Protein AF-A0A2X3HJF3-F1 (afdb_monomer_lite)

pLDDT: mean 73.62, std 18.3, range [35.75, 94.12]

Secondary structure (DSSP, 8-state):
-TTTGGGT--EEEEEEEPP-TTS-GGGHHHHHHHHHHHHHHHHHHHHHHHHHTSS-EEEEEEEES-HHHHHHHHHHHHT-S-----TT-HHHHHHHHHHHTTSTTSS--

Sequence (109 aa):
MSIARPVNAKVSLITLATDPELYNQFAAPMMENLREVMQEETREFLNELARHADYPIERMSIACGELGHHIKDFCRSHRVDLVICGNHNHSLFSRATCSAEKYRRQLRR

Organism: Klebsiella pneumoniae (NCBI:txid573)

Structure (mmCIF, N/CA/C/O backbone):
data_AF-A0A2X3HJF3-F1
#
_entry.id   AF-A0A2X3HJF3-F1
#
loop_
_atom_site.group_PDB
_atom_site.id
_atom_site.type_symbol
_atom_site.label_atom_id
_atom_site.label_alt_id
_atom_site.label_comp_id
_atom_site.label_asym_id
_atom_site.label_entity_id
_atom_site.label_seq_id
_atom_site.pdbx_PDB_ins_code
_atom_site.Cartn_x
_atom_site.Cartn_y
_atom_site.Cartn_z
_atom_site.occupancy
_atom_site.B_iso_or_equiv
_atom_site.auth_seq_id
_atom_site.auth_comp_id
_atom_site.auth_asym_id
_atom_site.auth_atom_id
_atom_site.pdbx_PDB_model_num
ATOM 1 N N . MET A 1 1 ? -5.894 11.289 8.445 1.00 62.00 1 MET A N 1
ATOM 2 C CA . MET A 1 1 ? -6.353 9.878 8.542 1.00 62.00 1 MET A CA 1
ATOM 3 C C . MET A 1 1 ? -7.647 9.731 9.357 1.00 62.00 1 MET A C 1
ATOM 5 O O . MET A 1 1 ? -7.658 9.115 10.415 1.00 62.00 1 MET A O 1
ATOM 9 N N . SER A 1 2 ? -8.760 10.298 8.880 1.00 76.50 2 SER A N 1
ATOM 10 C CA . SER A 1 2 ? -10.023 10.350 9.646 1.00 76.50 2 SER A CA 1
ATOM 11 C C . SER A 1 2 ? -10.821 9.036 9.628 1.00 76.50 2 SER A C 1
ATOM 13 O O . SER A 1 2 ? -11.535 8.761 10.582 1.00 76.50 2 SER A O 1
ATOM 15 N N . ILE A 1 3 ? -10.656 8.199 8.595 1.00 81.88 3 ILE A N 1
ATOM 16 C CA . ILE A 1 3 ? -11.418 6.945 8.433 1.00 81.88 3 ILE A CA 1
ATOM 17 C C . ILE A 1 3 ? -10.767 5.772 9.185 1.00 81.88 3 ILE A C 1
ATOM 19 O O . ILE A 1 3 ? -11.471 4.959 9.769 1.00 81.88 3 ILE A O 1
ATOM 23 N N . ALA A 1 4 ? -9.432 5.689 9.206 1.00 85.44 4 ALA A N 1
ATOM 24 C CA . ALA A 1 4 ? -8.715 4.571 9.829 1.00 85.44 4 ALA A CA 1
ATOM 25 C C . ALA A 1 4 ? -8.618 4.688 11.361 1.00 85.44 4 ALA A C 1
ATOM 27 O O . ALA A 1 4 ? -8.737 3.686 12.063 1.00 85.44 4 ALA A O 1
ATOM 28 N N . ARG A 1 5 ? -8.441 5.911 11.888 1.00 88.50 5 ARG A N 1
ATOM 29 C CA . ARG A 1 5 ? -8.257 6.169 13.330 1.00 88.50 5 ARG A CA 1
ATOM 30 C C . ARG A 1 5 ? -9.406 5.647 14.212 1.00 88.50 5 ARG A C 1
ATOM 32 O O . ARG A 1 5 ? -9.096 4.960 15.180 1.00 88.50 5 ARG A O 1
ATOM 39 N N . PRO A 1 6 ? -10.697 5.898 13.909 1.00 91.62 6 PRO A N 1
ATOM 40 C CA . PRO A 1 6 ? -11.805 5.469 14.770 1.00 91.62 6 PRO A CA 1
ATOM 41 C C . PRO A 1 6 ? -11.934 3.951 14.922 1.00 91.62 6 PRO A C 1
ATOM 43 O O . PRO A 1 6 ? -12.464 3.477 15.920 1.00 91.62 6 PRO A O 1
ATOM 46 N N . VAL A 1 7 ? -11.458 3.193 13.933 1.00 90.50 7 VAL A N 1
ATOM 47 C CA . VAL A 1 7 ? -11.541 1.724 13.897 1.00 90.50 7 VAL A CA 1
ATOM 48 C C . VAL A 1 7 ? -10.188 1.048 14.128 1.00 90.50 7 VAL A C 1
ATOM 50 O O . VAL A 1 7 ? -10.092 -0.170 14.018 1.00 90.50 7 VAL A O 1
ATOM 53 N N . ASN A 1 8 ? -9.143 1.828 14.429 1.00 88.31 8 ASN A N 1
ATOM 54 C CA . ASN A 1 8 ? -7.759 1.369 14.546 1.00 88.31 8 ASN A CA 1
ATOM 55 C C . ASN A 1 8 ? -7.313 0.474 13.368 1.00 88.31 8 ASN A C 1
ATOM 57 O O . ASN A 1 8 ? -6.698 -0.578 13.557 1.00 88.31 8 ASN A O 1
ATOM 61 N N . ALA A 1 9 ? -7.691 0.860 12.147 1.00 89.88 9 ALA A N 1
ATOM 62 C CA . ALA A 1 9 ? -7.412 0.067 10.957 1.00 89.88 9 ALA A CA 1
ATOM 63 C C . ALA A 1 9 ? -5.937 0.152 10.555 1.00 89.88 9 ALA A C 1
ATOM 65 O O . ALA A 1 9 ? -5.339 1.223 10.552 1.00 89.88 9 ALA A O 1
ATOM 66 N N . LYS A 1 10 ? -5.373 -0.970 10.106 1.00 93.25 10 LYS A N 1
ATOM 67 C CA . LYS A 1 10 ? -4.038 -0.995 9.502 1.00 93.25 10 LYS A CA 1
ATOM 68 C C . LYS A 1 10 ? -4.060 -0.287 8.149 1.00 93.25 10 LYS A C 1
ATOM 70 O O . LYS A 1 10 ? -4.889 -0.604 7.300 1.00 93.25 10 LYS A O 1
ATOM 75 N N . VAL A 1 11 ? -3.125 0.636 7.933 1.00 92.62 11 VAL A N 1
ATOM 76 C CA . VAL A 1 11 ? -2.987 1.369 6.667 1.00 92.62 11 VAL A CA 1
ATOM 77 C C . VAL A 1 11 ? -1.757 0.870 5.924 1.00 92.62 11 VAL A C 1
ATOM 79 O O . VAL A 1 11 ? -0.687 0.734 6.505 1.00 92.62 11 VAL A O 1
ATOM 82 N N . SER A 1 12 ? -1.900 0.588 4.632 1.00 92.88 12 SER A N 1
ATOM 83 C CA . SER A 1 12 ? -0.790 0.232 3.744 1.00 92.88 12 SER A CA 1
ATOM 84 C C . SER A 1 12 ? -0.804 1.122 2.507 1.00 92.88 12 SER A C 1
ATOM 86 O O . SER A 1 12 ? -1.875 1.517 2.047 1.00 92.88 12 SER A O 1
ATOM 88 N N . LEU A 1 13 ? 0.378 1.422 1.973 1.00 92.19 13 LEU A N 1
ATOM 89 C CA . LEU A 1 13 ? 0.559 2.216 0.761 1.00 92.19 13 LEU A CA 1
ATOM 90 C C . LEU A 1 13 ? 1.058 1.321 -0.376 1.00 92.19 13 LEU A C 1
ATOM 92 O O . LEU A 1 13 ? 1.967 0.512 -0.183 1.00 92.19 13 LEU A O 1
ATOM 96 N N . ILE A 1 14 ? 0.475 1.483 -1.561 1.00 89.75 14 ILE A N 1
ATOM 97 C CA . ILE A 1 14 ? 0.918 0.830 -2.792 1.00 89.75 14 ILE A CA 1
ATOM 98 C C . ILE A 1 14 ? 1.105 1.886 -3.880 1.00 89.75 14 ILE A C 1
ATOM 100 O O . ILE A 1 14 ? 0.240 2.743 -4.061 1.00 89.75 14 ILE A O 1
ATOM 104 N N . THR A 1 15 ? 2.227 1.830 -4.590 1.00 88.12 15 THR A N 1
ATOM 105 C CA . THR A 1 15 ? 2.499 2.674 -5.761 1.00 88.12 15 THR A CA 1
ATOM 106 C C . THR A 1 15 ? 3.043 1.835 -6.910 1.00 88.12 15 THR A C 1
ATOM 108 O O . THR A 1 15 ? 3.478 0.700 -6.703 1.00 88.12 15 THR A O 1
ATOM 111 N N . LEU A 1 16 ? 3.029 2.398 -8.114 1.00 82.75 16 LEU A N 1
ATOM 112 C CA . LEU A 1 16 ? 3.685 1.814 -9.277 1.00 82.75 16 LEU A CA 1
ATOM 113 C C . LEU A 1 16 ? 5.058 2.442 -9.483 1.00 82.75 16 LEU A C 1
ATOM 115 O O . LEU A 1 16 ? 5.173 3.665 -9.488 1.00 82.75 16 LEU A O 1
ATOM 119 N N . ALA A 1 17 ? 6.064 1.608 -9.719 1.00 80.25 17 ALA A N 1
ATOM 120 C CA . ALA A 1 17 ? 7.277 2.039 -10.390 1.00 80.25 17 ALA A CA 1
ATOM 121 C C . ALA A 1 17 ? 7.01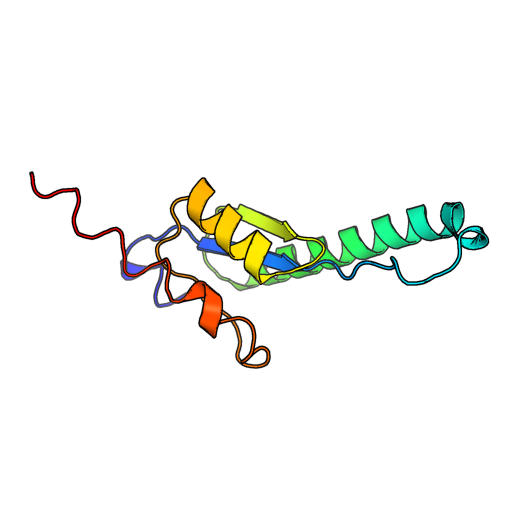4 2.113 -11.898 1.00 80.25 17 ALA A C 1
ATOM 123 O O . ALA A 1 17 ? 6.428 1.201 -12.491 1.00 80.25 17 ALA A O 1
ATOM 124 N N . THR A 1 18 ? 7.465 3.199 -12.516 1.00 68.44 18 THR A N 1
ATOM 125 C CA . THR A 1 18 ? 7.511 3.326 -13.972 1.00 68.44 18 THR A CA 1
ATOM 126 C C . THR A 1 18 ? 8.584 2.377 -14.492 1.00 68.44 18 THR A C 1
ATOM 128 O O . THR A 1 18 ? 9.738 2.485 -14.081 1.00 68.44 18 THR A O 1
ATOM 131 N N . ASP A 1 19 ? 8.220 1.433 -15.361 1.00 65.19 19 ASP A N 1
ATOM 132 C CA . ASP A 1 19 ? 9.208 0.537 -15.957 1.00 65.19 19 ASP A CA 1
ATOM 133 C C . ASP A 1 19 ? 9.858 1.202 -17.186 1.00 65.19 19 ASP A C 1
ATOM 135 O O . ASP A 1 19 ? 9.134 1.586 -18.112 1.00 65.19 1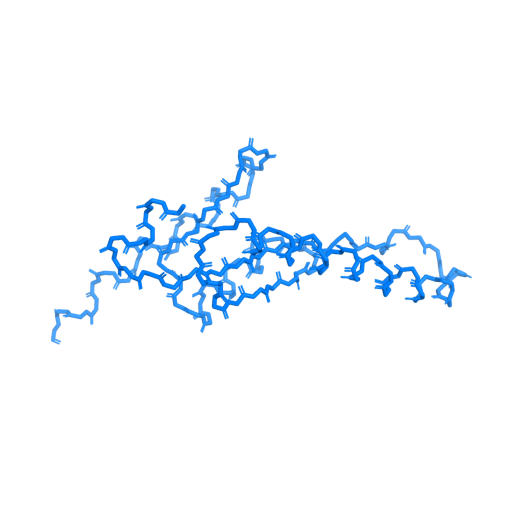9 ASP A O 1
ATOM 139 N N . PRO A 1 20 ? 11.194 1.365 -17.229 1.00 54.16 20 PRO A N 1
ATOM 140 C CA . PRO A 1 20 ? 11.909 1.851 -18.408 1.00 54.16 20 PRO A CA 1
ATOM 141 C C . PRO A 1 20 ? 11.961 0.851 -19.582 1.00 54.16 20 PRO A C 1
ATOM 143 O O . PRO A 1 20 ? 12.626 1.149 -20.573 1.00 54.16 20 PRO A O 1
ATOM 146 N N . GLU A 1 21 ? 11.249 -0.284 -19.518 1.00 53.16 21 GLU A N 1
ATOM 147 C CA . GLU A 1 21 ? 11.164 -1.379 -20.512 1.00 53.16 21 GLU A CA 1
ATOM 148 C C . GLU A 1 21 ? 10.933 -0.990 -21.997 1.00 53.16 21 GLU A C 1
ATOM 150 O O . GLU A 1 21 ? 10.936 -1.858 -22.869 1.00 53.16 21 GLU A O 1
ATOM 155 N N . LEU A 1 22 ? 10.787 0.294 -22.342 1.00 53.59 22 LEU A N 1
ATOM 156 C CA . LEU A 1 22 ? 10.582 0.749 -23.717 1.00 53.59 22 LEU A CA 1
ATOM 157 C C . LEU A 1 22 ? 11.857 1.004 -24.551 1.00 53.59 22 LEU A C 1
ATOM 159 O O . LEU A 1 22 ? 11.711 1.356 -25.721 1.00 53.59 22 LEU A O 1
ATOM 163 N N . TYR A 1 23 ? 13.088 0.855 -24.036 1.00 52.19 23 TYR A N 1
ATOM 164 C CA . TYR A 1 23 ? 14.286 1.277 -24.792 1.00 52.19 23 TYR A CA 1
ATOM 165 C C . TYR A 1 23 ? 15.430 0.247 -24.908 1.00 52.19 23 TYR A C 1
ATOM 167 O O . TYR A 1 23 ? 16.068 -0.138 -23.940 1.00 52.19 23 TYR A O 1
ATOM 175 N N . ASN A 1 24 ? 15.665 -0.136 -26.172 1.00 58.16 24 ASN A N 1
ATOM 176 C CA . ASN A 1 24 ? 16.819 -0.746 -26.855 1.00 58.16 24 ASN A CA 1
ATOM 177 C C . ASN A 1 24 ? 17.879 -1.536 -26.038 1.00 58.16 24 ASN A C 1
ATOM 179 O O . ASN A 1 24 ? 18.550 -1.003 -25.158 1.00 58.16 24 ASN A O 1
ATOM 183 N N . GLN A 1 25 ? 18.162 -2.775 -26.470 1.00 58.69 25 GLN A N 1
ATOM 184 C CA . GLN A 1 25 ? 19.095 -3.739 -25.844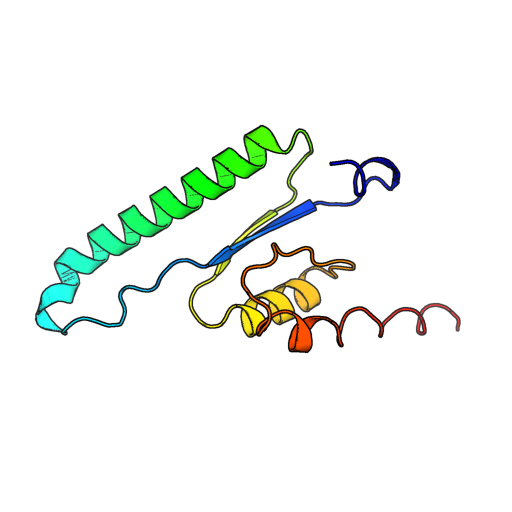 1.00 58.69 25 GLN A CA 1
ATOM 185 C C . GLN A 1 25 ? 20.537 -3.224 -25.641 1.00 58.69 25 GLN A C 1
ATOM 187 O O . GLN A 1 25 ? 21.268 -3.753 -24.808 1.00 58.69 25 GLN A O 1
ATOM 192 N N . PHE A 1 26 ? 20.945 -2.173 -26.356 1.00 59.16 26 PHE A N 1
ATOM 193 C CA . PHE A 1 26 ? 22.270 -1.554 -26.232 1.00 59.16 26 PHE A CA 1
ATOM 194 C C . PHE A 1 26 ? 22.422 -0.603 -25.028 1.00 59.16 26 PHE A C 1
ATOM 196 O O . PHE A 1 26 ? 23.542 -0.211 -24.714 1.00 59.16 26 PHE A O 1
ATOM 203 N N . ALA A 1 27 ? 21.332 -0.237 -24.341 1.00 60.28 27 ALA A N 1
ATOM 204 C CA . ALA A 1 27 ? 21.356 0.668 -23.185 1.00 60.28 27 ALA A CA 1
ATOM 205 C C . ALA A 1 27 ? 21.387 -0.057 -21.820 1.00 60.28 27 ALA A C 1
ATOM 207 O O . ALA A 1 27 ? 21.524 0.595 -20.784 1.00 60.28 27 ALA A O 1
ATOM 208 N N . ALA A 1 28 ? 21.286 -1.392 -21.804 1.00 61.97 28 ALA A N 1
ATOM 209 C CA . ALA A 1 28 ? 21.018 -2.192 -20.603 1.00 61.97 28 ALA A CA 1
ATOM 210 C C . ALA A 1 28 ? 21.936 -1.920 -19.381 1.00 61.97 28 ALA A C 1
ATOM 212 O O . ALA A 1 28 ? 21.393 -1.775 -18.287 1.00 61.97 28 ALA A O 1
ATOM 213 N N . PRO A 1 29 ? 23.272 -1.763 -19.510 1.00 63.38 29 PRO A N 1
ATOM 214 C CA . PRO A 1 29 ? 24.140 -1.531 -18.346 1.00 63.38 29 PRO A CA 1
A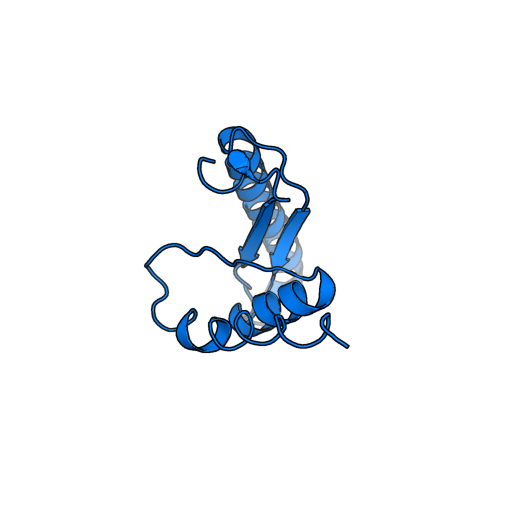TOM 215 C C . PRO A 1 29 ? 23.962 -0.144 -17.707 1.00 63.38 29 PRO A C 1
ATOM 217 O O . PRO A 1 29 ? 24.028 0.001 -16.494 1.00 63.38 29 PRO A O 1
ATOM 220 N N . MET A 1 30 ? 23.712 0.898 -18.511 1.00 65.56 30 MET A N 1
ATOM 221 C CA . MET A 1 30 ? 23.416 2.247 -18.000 1.00 65.56 30 MET A CA 1
ATOM 222 C C . MET A 1 30 ? 22.007 2.310 -17.388 1.00 65.56 30 MET A C 1
ATOM 224 O O . MET A 1 30 ? 21.761 3.070 -16.452 1.00 65.56 30 MET A O 1
ATOM 228 N N . MET A 1 31 ? 21.085 1.496 -17.908 1.00 64.12 31 MET A N 1
ATOM 229 C CA . MET A 1 31 ? 19.698 1.418 -17.447 1.00 64.12 31 MET A CA 1
ATOM 230 C C . MET A 1 31 ? 19.559 0.722 -16.092 1.00 64.12 31 MET A C 1
ATOM 232 O O . MET A 1 31 ? 18.631 1.049 -15.360 1.00 64.12 31 MET A O 1
ATOM 236 N N . GLU A 1 32 ? 20.461 -0.196 -15.737 1.00 66.31 32 GLU A N 1
ATOM 237 C CA . GLU A 1 32 ? 20.473 -0.833 -14.413 1.00 66.31 32 GLU A CA 1
ATOM 238 C C . GLU A 1 32 ? 20.632 0.216 -13.303 1.00 66.31 32 GLU A C 1
ATOM 240 O O . GLU A 1 32 ? 19.790 0.293 -12.407 1.00 66.31 32 GLU A O 1
ATOM 245 N N . ASN A 1 33 ? 21.602 1.122 -13.457 1.00 70.81 33 ASN A N 1
ATOM 246 C CA . ASN A 1 33 ? 21.794 2.248 -12.540 1.00 70.81 33 ASN A CA 1
ATOM 247 C C . ASN A 1 33 ? 20.577 3.189 -12.525 1.00 70.81 33 ASN A C 1
ATOM 249 O O . ASN A 1 33 ? 20.158 3.644 -11.466 1.00 70.81 33 ASN A O 1
ATOM 253 N N . LEU A 1 34 ? 19.969 3.478 -13.685 1.00 72.25 34 LEU A N 1
ATOM 254 C CA . LEU A 1 34 ? 18.786 4.348 -13.734 1.00 72.25 34 LEU A CA 1
ATOM 255 C C . LEU A 1 34 ? 17.567 3.705 -13.062 1.00 72.25 34 LEU A C 1
ATOM 257 O O . LEU A 1 34 ? 16.795 4.393 -12.400 1.00 72.25 34 LEU A O 1
ATOM 261 N N . ARG A 1 35 ? 17.384 2.391 -13.214 1.00 72.31 35 ARG A N 1
ATOM 262 C CA . ARG A 1 35 ? 16.305 1.646 -12.561 1.00 72.31 35 ARG A CA 1
ATOM 263 C C . ARG A 1 35 ? 16.453 1.690 -11.044 1.00 72.31 35 ARG A C 1
ATOM 265 O O . ARG A 1 35 ? 15.448 1.863 -10.360 1.00 72.31 35 ARG A O 1
ATOM 272 N N . GLU A 1 36 ? 17.675 1.547 -10.537 1.00 78.00 36 GLU A N 1
ATOM 273 C CA . GLU A 1 36 ? 17.968 1.662 -9.106 1.00 78.00 36 GLU A CA 1
ATOM 274 C C . GLU A 1 36 ? 17.617 3.062 -8.586 1.00 78.00 36 GLU A C 1
ATOM 276 O O . GLU A 1 36 ? 16.830 3.179 -7.647 1.00 78.00 36 GLU A O 1
ATOM 281 N N . VAL A 1 37 ? 18.071 4.112 -9.278 1.00 82.19 37 VAL A N 1
ATOM 282 C CA . VAL A 1 37 ? 17.747 5.510 -8.939 1.00 82.19 37 VAL A CA 1
ATOM 283 C C . VAL A 1 37 ? 16.234 5.764 -8.962 1.00 82.19 37 VAL A C 1
ATOM 285 O O . VAL A 1 37 ? 15.682 6.319 -8.018 1.00 82.19 37 VAL A O 1
ATOM 288 N N . MET A 1 38 ? 15.521 5.301 -9.992 1.00 80.12 38 MET A N 1
ATOM 289 C CA . MET A 1 38 ? 14.062 5.464 -10.089 1.00 80.12 38 MET A CA 1
ATOM 290 C C . MET A 1 38 ? 13.316 4.719 -8.973 1.00 80.12 38 MET A C 1
ATOM 292 O O . MET A 1 38 ? 12.298 5.198 -8.460 1.00 80.12 38 MET A O 1
ATOM 296 N N . GLN A 1 39 ? 13.797 3.536 -8.582 1.00 82.19 39 GLN A N 1
ATOM 297 C CA . GLN A 1 39 ? 13.238 2.807 -7.446 1.00 82.19 39 GLN A CA 1
ATOM 298 C C . GLN A 1 39 ? 13.500 3.525 -6.123 1.00 82.19 39 GLN A C 1
ATOM 300 O O . GLN A 1 39 ? 12.617 3.526 -5.260 1.00 82.19 39 GLN A O 1
ATOM 305 N N . GLU A 1 40 ? 14.678 4.123 -5.963 1.00 85.75 40 GLU A N 1
ATOM 306 C CA . GLU A 1 40 ? 15.033 4.913 -4.790 1.00 85.75 40 GLU A CA 1
ATOM 307 C C . GLU A 1 40 ? 14.147 6.156 -4.677 1.00 85.75 40 GLU A C 1
ATOM 309 O O . GLU A 1 40 ? 13.471 6.313 -3.661 1.00 85.75 40 GLU A O 1
ATOM 314 N N . GLU A 1 41 ? 13.990 6.933 -5.751 1.00 86.00 41 GLU A N 1
ATOM 315 C CA . GLU A 1 41 ? 13.066 8.077 -5.790 1.00 86.00 41 GLU A CA 1
ATOM 316 C C . GLU A 1 41 ? 11.621 7.667 -5.458 1.00 86.00 41 GLU A C 1
ATOM 318 O O . GLU A 1 41 ? 10.931 8.313 -4.665 1.00 86.00 41 GLU A O 1
ATOM 323 N N . THR A 1 42 ? 11.152 6.543 -6.011 1.00 88.19 42 THR A N 1
ATOM 324 C CA . THR A 1 42 ? 9.803 6.023 -5.726 1.00 88.19 42 THR A CA 1
ATOM 325 C C . THR A 1 42 ? 9.650 5.634 -4.252 1.00 88.19 42 THR A C 1
ATOM 327 O O . THR A 1 42 ? 8.588 5.828 -3.646 1.00 88.19 42 THR A O 1
ATOM 330 N N . ARG A 1 43 ? 10.709 5.083 -3.648 1.00 90.25 43 ARG A N 1
ATOM 331 C CA . ARG A 1 43 ? 10.743 4.750 -2.220 1.00 90.25 43 ARG A CA 1
ATOM 332 C C . ARG A 1 43 ? 10.724 6.011 -1.368 1.00 90.25 43 ARG A C 1
ATOM 334 O O . ARG A 1 43 ? 9.974 6.059 -0.395 1.00 90.25 43 ARG A O 1
ATOM 341 N N . GLU A 1 44 ? 11.517 7.013 -1.722 1.00 91.19 44 GLU A N 1
ATOM 342 C CA . GLU A 1 44 ? 11.555 8.299 -1.029 1.00 91.19 44 GLU A CA 1
ATOM 343 C C . GLU A 1 44 ? 10.198 8.996 -1.072 1.00 91.19 44 GLU A C 1
ATOM 345 O O . GLU A 1 44 ? 9.710 9.448 -0.035 1.00 91.19 44 GLU A O 1
ATOM 350 N N . PHE A 1 45 ? 9.528 8.978 -2.223 1.00 90.44 45 PHE A N 1
ATOM 351 C CA . PHE A 1 45 ? 8.164 9.477 -2.355 1.00 90.44 45 PHE A CA 1
ATOM 352 C C . PHE A 1 45 ? 7.185 8.771 -1.399 1.00 90.44 45 PHE A C 1
ATOM 354 O O . PHE A 1 45 ? 6.422 9.428 -0.688 1.00 90.44 45 PHE A O 1
ATOM 361 N N . LEU A 1 46 ? 7.220 7.434 -1.327 1.00 91.75 46 LEU A N 1
ATOM 362 C CA . LEU A 1 46 ? 6.387 6.676 -0.384 1.00 91.75 46 LEU A CA 1
ATOM 363 C C . LEU A 1 46 ? 6.718 6.987 1.078 1.00 91.75 46 LEU A C 1
ATOM 365 O O . LEU A 1 46 ? 5.804 7.120 1.896 1.00 91.75 46 LEU A O 1
ATOM 369 N N . ASN A 1 47 ? 8.002 7.116 1.407 1.00 92.31 47 ASN A N 1
ATOM 370 C CA . ASN A 1 47 ? 8.441 7.491 2.746 1.00 92.31 47 ASN A CA 1
ATOM 371 C C . ASN A 1 47 ? 7.917 8.880 3.114 1.00 92.31 47 ASN A C 1
ATOM 373 O O . ASN A 1 47 ? 7.455 9.087 4.236 1.00 92.31 47 ASN A O 1
ATOM 377 N N . GLU A 1 48 ? 7.932 9.818 2.171 1.00 93.25 48 GLU A N 1
ATOM 378 C CA . GLU A 1 48 ? 7.431 11.164 2.404 1.00 93.25 48 GLU A CA 1
ATOM 379 C C . GLU A 1 48 ? 5.920 11.194 2.633 1.00 93.25 48 GLU A C 1
ATOM 381 O O . GLU A 1 48 ? 5.438 11.855 3.558 1.00 93.25 48 GLU A O 1
ATOM 386 N N . LEU A 1 49 ? 5.169 10.412 1.858 1.00 90.56 49 LEU A N 1
ATOM 387 C CA . LEU A 1 49 ? 3.743 10.204 2.097 1.00 90.56 49 LEU A CA 1
ATOM 388 C C . LEU A 1 49 ? 3.482 9.600 3.481 1.00 90.56 49 L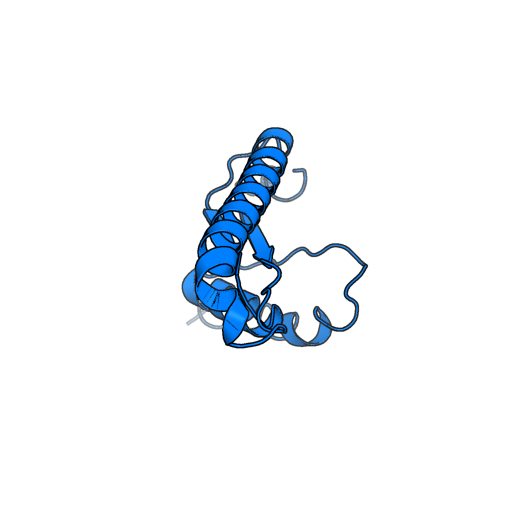EU A C 1
ATOM 390 O O . LEU A 1 49 ? 2.571 10.043 4.184 1.00 90.56 49 LEU A O 1
ATOM 394 N N . ALA A 1 50 ? 4.280 8.612 3.890 1.00 91.88 50 ALA A N 1
ATOM 395 C CA . ALA A 1 50 ? 4.158 7.983 5.200 1.00 91.88 50 ALA A CA 1
ATOM 396 C C . ALA A 1 50 ? 4.445 8.971 6.343 1.00 91.88 50 ALA A C 1
ATOM 398 O O . ALA A 1 50 ? 3.695 8.994 7.320 1.00 91.88 50 ALA A O 1
ATOM 399 N N . ARG A 1 51 ? 5.466 9.833 6.205 1.00 92.00 51 ARG A N 1
ATOM 400 C CA . ARG A 1 51 ? 5.777 10.893 7.183 1.00 92.00 51 ARG A CA 1
ATOM 401 C C . ARG A 1 51 ? 4.618 11.875 7.354 1.00 92.00 51 ARG A C 1
ATOM 403 O O . ARG A 1 51 ? 4.291 12.243 8.478 1.00 92.00 51 ARG A O 1
ATOM 410 N N . HIS A 1 52 ? 3.964 12.255 6.258 1.00 91.62 52 HIS A N 1
ATOM 411 C CA . HIS A 1 52 ? 2.849 13.206 6.275 1.00 91.62 52 HIS A CA 1
ATOM 412 C C . HIS A 1 52 ? 1.493 12.597 6.657 1.00 91.62 52 HIS A C 1
ATOM 414 O O . HIS A 1 52 ? 0.548 13.333 6.940 1.00 91.62 52 HIS A O 1
ATOM 420 N N . ALA A 1 53 ? 1.363 11.268 6.672 1.00 87.38 53 ALA A N 1
ATOM 421 C CA . ALA A 1 53 ? 0.089 10.600 6.937 1.00 87.38 53 ALA A CA 1
ATOM 422 C C . ALA A 1 53 ? -0.432 10.804 8.373 1.00 87.38 53 ALA A C 1
ATOM 424 O O . ALA A 1 53 ? -1.628 10.592 8.615 1.00 87.38 53 ALA A O 1
ATOM 425 N N . ASP A 1 54 ? 0.446 11.190 9.308 1.00 88.56 54 ASP A N 1
ATOM 426 C CA . ASP A 1 54 ? 0.165 11.292 10.746 1.00 88.56 54 ASP A CA 1
ATOM 427 C C . ASP A 1 54 ? -0.586 10.039 11.253 1.00 88.56 54 ASP A C 1
ATOM 429 O O . ASP A 1 54 ? -1.621 10.102 11.915 1.00 88.56 54 ASP A O 1
ATOM 433 N N . TYR A 1 55 ? -0.161 8.852 10.817 1.00 90.62 55 TYR A N 1
ATOM 434 C CA . TYR A 1 55 ? -0.745 7.566 11.204 1.00 90.62 55 TYR A CA 1
ATOM 435 C C . TYR A 1 55 ? 0.235 6.440 10.858 1.00 90.62 55 TYR A C 1
ATOM 437 O O . TYR A 1 55 ? 0.886 6.529 9.815 1.00 90.62 55 TYR A O 1
ATOM 445 N N . PRO A 1 56 ? 0.351 5.381 11.681 1.00 91.94 56 PRO A N 1
ATOM 446 C CA . PRO A 1 56 ? 1.264 4.282 11.398 1.00 91.94 56 PRO A CA 1
ATOM 447 C C . PRO A 1 56 ? 0.929 3.595 10.069 1.00 91.94 56 PRO A C 1
ATOM 449 O O . PRO A 1 56 ? -0.194 3.136 9.846 1.00 91.94 56 PRO A O 1
ATOM 452 N N . ILE A 1 57 ? 1.935 3.508 9.197 1.00 94.12 57 ILE A N 1
ATOM 453 C CA . ILE A 1 57 ? 1.871 2.750 7.949 1.00 94.12 57 ILE A CA 1
ATOM 454 C C . ILE A 1 57 ? 2.420 1.347 8.216 1.00 94.12 57 ILE A C 1
ATOM 456 O O . ILE A 1 57 ? 3.596 1.179 8.516 1.00 94.12 57 ILE A O 1
ATOM 460 N N . GLU A 1 58 ? 1.560 0.338 8.097 1.00 93.44 58 GLU A N 1
ATOM 461 C CA . GLU A 1 58 ? 1.896 -1.077 8.307 1.00 93.44 58 GLU A CA 1
ATOM 462 C C . GLU A 1 58 ? 2.833 -1.602 7.212 1.00 93.44 58 GLU A C 1
ATOM 464 O O . GLU A 1 58 ? 3.726 -2.409 7.468 1.00 93.44 58 GLU A O 1
ATOM 469 N N . ARG A 1 59 ? 2.597 -1.188 5.962 1.00 92.31 59 ARG A N 1
ATOM 470 C CA . ARG A 1 59 ? 3.325 -1.699 4.800 1.00 92.31 59 ARG A CA 1
ATOM 471 C C . ARG A 1 59 ? 3.378 -0.678 3.679 1.00 92.31 59 ARG A C 1
ATOM 473 O O . ARG A 1 59 ? 2.413 0.037 3.425 1.00 92.31 59 ARG A O 1
ATOM 480 N N . MET A 1 60 ? 4.494 -0.690 2.964 1.00 92.44 60 MET A N 1
ATOM 481 C CA . MET A 1 60 ? 4.697 0.041 1.721 1.00 92.44 60 MET A CA 1
ATOM 482 C C . MET A 1 60 ? 5.088 -0.956 0.630 1.00 92.44 60 MET A C 1
ATOM 484 O O . MET A 1 60 ? 5.912 -1.839 0.872 1.00 92.44 60 MET A O 1
ATOM 488 N N . SER A 1 61 ? 4.469 -0.859 -0.544 1.00 89.88 61 SER A N 1
ATOM 489 C CA . SER A 1 61 ? 4.719 -1.754 -1.675 1.00 89.88 61 SER A CA 1
ATOM 490 C C . SER A 1 61 ? 4.890 -0.952 -2.961 1.00 89.88 61 SER A C 1
ATOM 492 O O . SER A 1 61 ? 4.079 -0.082 -3.274 1.00 89.88 61 SER A O 1
ATOM 494 N N . ILE A 1 62 ? 5.960 -1.253 -3.694 1.00 88.62 62 ILE A N 1
ATOM 495 C CA . ILE A 1 62 ? 6.217 -0.725 -5.032 1.00 88.62 62 ILE A CA 1
ATOM 496 C C . ILE A 1 62 ? 5.974 -1.877 -6.004 1.00 88.62 62 ILE A C 1
ATOM 498 O O . ILE A 1 62 ? 6.609 -2.925 -5.897 1.00 88.62 62 ILE A O 1
ATOM 502 N N . ALA A 1 63 ? 5.024 -1.691 -6.908 1.00 85.19 63 ALA A N 1
ATOM 503 C CA . ALA A 1 63 ? 4.628 -2.663 -7.916 1.00 85.19 63 ALA A CA 1
ATOM 504 C C . ALA A 1 63 ? 5.140 -2.244 -9.303 1.00 85.19 63 ALA A C 1
ATOM 506 O O . ALA A 1 63 ? 5.219 -1.056 -9.592 1.00 85.19 63 ALA A O 1
ATOM 507 N N . CYS A 1 64 ? 5.441 -3.204 -10.179 1.00 80.19 64 CYS A N 1
ATOM 508 C CA . CYS A 1 64 ? 5.834 -2.944 -11.572 1.00 80.19 64 CYS A CA 1
ATOM 509 C C . CYS A 1 64 ? 4.836 -3.602 -12.534 1.00 80.19 64 CYS A C 1
ATOM 511 O O . CYS A 1 64 ? 4.448 -4.750 -12.322 1.00 80.19 64 CYS A O 1
ATOM 513 N N . GLY A 1 65 ? 4.432 -2.911 -13.600 1.00 77.06 65 GLY A N 1
ATOM 514 C CA 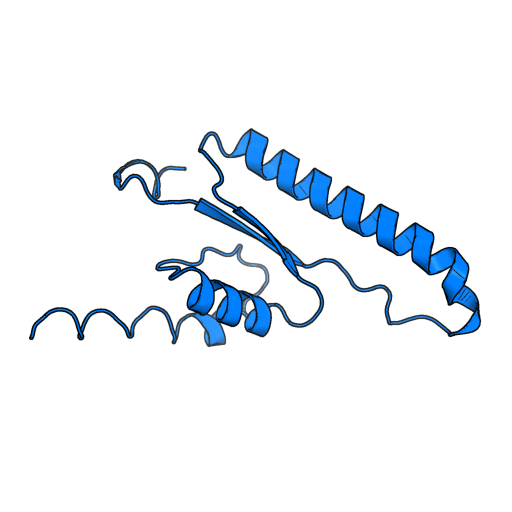. GLY A 1 65 ? 3.455 -3.426 -14.568 1.00 77.06 65 GLY A CA 1
ATOM 515 C C . GLY A 1 65 ? 2.003 -3.058 -14.230 1.00 77.06 65 GLY A C 1
ATOM 516 O O . GLY A 1 65 ? 1.717 -1.942 -13.799 1.00 77.06 65 GLY A O 1
ATOM 517 N N . GLU A 1 66 ? 1.051 -3.968 -14.471 1.00 78.69 66 GLU A N 1
ATOM 518 C CA . GLU A 1 66 ? -0.383 -3.646 -14.377 1.00 78.69 66 GLU A CA 1
ATOM 519 C C . GLU A 1 66 ? -0.862 -3.491 -12.922 1.00 78.69 66 GLU A C 1
ATOM 521 O O . GLU A 1 66 ? -0.917 -4.454 -12.155 1.00 78.69 66 GLU A O 1
ATOM 526 N N . LEU A 1 67 ? -1.277 -2.276 -12.550 1.00 76.88 67 LEU A N 1
ATOM 527 C CA . LEU A 1 67 ? -1.703 -1.945 -11.185 1.00 76.88 67 LEU A CA 1
ATOM 528 C C . LEU A 1 67 ? -2.890 -2.774 -10.686 1.00 76.88 67 LEU A C 1
ATOM 530 O O . LEU A 1 67 ? -2.926 -3.137 -9.512 1.00 76.88 67 LEU A O 1
ATOM 534 N N . GLY A 1 68 ? -3.859 -3.094 -11.548 1.00 77.94 68 GLY A N 1
ATOM 535 C CA . GLY A 1 68 ? -5.034 -3.868 -11.145 1.00 77.94 68 GLY A CA 1
ATOM 536 C C . GLY A 1 68 ? -4.671 -5.278 -10.676 1.00 77.94 68 GLY A C 1
ATOM 537 O O . GLY A 1 68 ? -5.230 -5.751 -9.683 1.00 77.94 68 GLY A O 1
ATOM 538 N N . HIS A 1 69 ? -3.699 -5.919 -11.331 1.00 82.62 69 HIS A N 1
ATOM 539 C CA . HIS A 1 69 ? -3.168 -7.221 -10.922 1.00 82.62 69 HIS A CA 1
ATOM 540 C C . HIS A 1 69 ? -2.521 -7.136 -9.535 1.00 82.62 69 HIS A C 1
ATOM 542 O O . HIS A 1 69 ? -2.921 -7.862 -8.623 1.00 82.62 69 HIS A O 1
ATOM 548 N N . HIS A 1 70 ? -1.612 -6.177 -9.341 1.00 84.12 70 HIS A N 1
ATOM 549 C CA . HIS A 1 70 ? -0.916 -5.993 -8.065 1.00 84.12 70 HIS A CA 1
ATOM 550 C C . HIS A 1 70 ? -1.857 -5.654 -6.915 1.00 84.12 70 HIS A C 1
ATOM 552 O O . HIS A 1 70 ? -1.732 -6.232 -5.839 1.00 84.12 70 HIS A O 1
ATOM 558 N N . ILE A 1 71 ? -2.849 -4.784 -7.134 1.00 84.50 71 ILE A N 1
ATOM 559 C CA . ILE A 1 71 ? -3.868 -4.482 -6.118 1.00 84.50 71 ILE A CA 1
ATOM 560 C C . ILE A 1 71 ? -4.626 -5.754 -5.739 1.00 84.50 71 ILE A C 1
ATOM 562 O O . ILE A 1 71 ? -4.817 -6.023 -4.552 1.00 84.50 71 ILE A O 1
ATOM 566 N N . LYS A 1 72 ? -5.056 -6.553 -6.722 1.00 85.38 72 LYS A N 1
ATOM 567 C CA . LYS A 1 72 ? -5.827 -7.775 -6.467 1.00 85.38 72 LYS A CA 1
ATOM 568 C C . LYS A 1 72 ? -5.020 -8.794 -5.666 1.00 85.38 72 LYS A C 1
ATOM 570 O O . LYS A 1 72 ? -5.540 -9.354 -4.698 1.00 85.38 72 LYS A O 1
ATOM 575 N N . ASP A 1 73 ? -3.766 -9.012 -6.036 1.00 86.31 73 ASP A N 1
ATOM 576 C CA . ASP A 1 73 ? -2.891 -9.950 -5.336 1.00 86.31 73 ASP A CA 1
ATOM 577 C C . ASP A 1 73 ? -2.534 -9.457 -3.939 1.00 86.31 73 ASP A C 1
ATOM 579 O O . ASP A 1 73 ? -2.583 -10.229 -2.974 1.00 86.31 73 ASP A O 1
ATOM 583 N N . PHE A 1 74 ? -2.282 -8.156 -3.795 1.00 87.31 74 PHE A N 1
ATOM 584 C CA . PHE A 1 74 ? -2.053 -7.533 -2.500 1.00 87.31 74 PHE A CA 1
ATOM 585 C C . PHE A 1 74 ? -3.267 -7.699 -1.579 1.00 87.31 74 PHE A C 1
ATOM 587 O O . PHE A 1 74 ? -3.108 -8.129 -0.433 1.00 87.31 74 PHE A O 1
ATOM 594 N N . CYS A 1 75 ? -4.479 -7.445 -2.086 1.00 87.56 75 CYS A N 1
ATOM 595 C CA . CYS A 1 75 ? -5.720 -7.599 -1.326 1.00 87.56 75 CYS A CA 1
ATOM 596 C C . CYS A 1 75 ? -5.944 -9.043 -0.869 1.00 87.56 75 CYS A C 1
ATOM 598 O O . CYS A 1 75 ? -6.316 -9.267 0.284 1.00 87.56 75 CYS A O 1
ATOM 600 N N . ARG A 1 76 ? -5.688 -10.029 -1.740 1.00 86.38 76 ARG A N 1
ATOM 601 C CA . ARG A 1 76 ? -5.825 -11.458 -1.407 1.00 86.38 76 ARG A CA 1
ATOM 602 C C . ARG A 1 76 ? -4.810 -11.906 -0.359 1.00 86.38 76 ARG A C 1
ATOM 604 O O . ARG A 1 76 ? -5.165 -12.664 0.538 1.00 86.38 76 ARG A O 1
ATOM 611 N N . SER A 1 77 ? -3.575 -11.427 -0.469 1.00 88.12 77 SER A N 1
ATOM 612 C CA . SER A 1 77 ? -2.468 -11.845 0.399 1.00 88.12 77 SER A CA 1
ATOM 613 C C . SER A 1 77 ? -2.552 -11.216 1.791 1.00 88.12 77 SER A C 1
ATOM 615 O O . SER A 1 77 ? -2.203 -11.855 2.780 1.00 88.12 77 SER A O 1
ATOM 617 N N . HIS A 1 78 ? -3.061 -9.984 1.880 1.00 86.50 78 HIS A N 1
ATOM 618 C CA . HIS A 1 78 ? -3.079 -9.201 3.119 1.00 86.50 78 HIS A CA 1
ATOM 619 C C . HIS A 1 78 ? -4.478 -8.997 3.710 1.00 86.50 78 HIS A C 1
ATOM 621 O O . HIS A 1 78 ? -4.600 -8.310 4.719 1.00 86.50 78 HIS A O 1
ATOM 627 N N . ARG A 1 79 ? -5.518 -9.605 3.116 1.00 85.69 79 ARG A N 1
ATOM 628 C CA . ARG A 1 79 ? -6.927 -9.475 3.539 1.00 85.69 79 ARG A CA 1
ATOM 629 C C . ARG A 1 79 ? -7.349 -8.007 3.669 1.00 85.69 79 ARG A C 1
ATOM 631 O O . ARG A 1 79 ? -7.808 -7.574 4.716 1.00 85.69 79 ARG A O 1
ATOM 638 N N . VAL A 1 80 ? -7.135 -7.238 2.605 1.00 86.75 80 VAL A N 1
ATOM 639 C CA . VAL A 1 80 ? -7.494 -5.813 2.578 1.00 86.75 80 VAL A CA 1
ATOM 640 C C . VAL A 1 80 ? -9.005 -5.660 2.431 1.00 86.75 80 VAL A C 1
ATOM 642 O O . VAL A 1 80 ? -9.587 -6.168 1.474 1.00 86.75 80 VAL A O 1
ATOM 645 N N . ASP A 1 81 ? -9.618 -4.915 3.350 1.00 85.94 81 ASP A N 1
ATOM 646 C CA . ASP A 1 81 ? -11.065 -4.664 3.362 1.00 85.94 81 ASP A CA 1
ATOM 647 C C . ASP A 1 81 ? -11.473 -3.408 2.568 1.00 85.94 81 ASP A C 1
ATOM 649 O O . ASP A 1 81 ? -12.618 -3.292 2.130 1.00 85.94 81 ASP A O 1
ATOM 653 N N . LEU A 1 82 ? -10.548 -2.458 2.375 1.00 85.69 82 LEU A N 1
ATOM 654 C CA . LEU A 1 82 ? -10.793 -1.181 1.702 1.00 85.69 82 LEU A CA 1
ATOM 655 C C . LEU A 1 82 ? -9.562 -0.726 0.909 1.00 85.69 82 LEU A C 1
ATOM 657 O O . LEU A 1 82 ? -8.466 -0.623 1.455 1.00 85.69 82 LEU A O 1
ATOM 661 N N . VAL A 1 83 ? -9.765 -0.385 -0.365 1.00 86.19 83 VAL A N 1
ATOM 662 C CA . VAL A 1 83 ? -8.753 0.241 -1.228 1.00 86.19 83 VAL A CA 1
ATOM 663 C C . VAL A 1 83 ? -9.201 1.663 -1.550 1.00 86.19 83 VAL A C 1
ATOM 665 O O . VAL A 1 83 ? -10.319 1.864 -2.022 1.00 86.19 83 VAL A O 1
ATOM 668 N N . ILE A 1 84 ? -8.329 2.643 -1.306 1.00 85.06 84 ILE A N 1
ATOM 669 C CA . ILE A 1 84 ? -8.568 4.058 -1.613 1.00 85.06 84 ILE A CA 1
ATOM 670 C C . ILE A 1 84 ? -7.585 4.485 -2.705 1.00 85.06 84 ILE A C 1
ATOM 672 O O . ILE A 1 84 ? -6.379 4.304 -2.555 1.00 85.06 84 ILE A O 1
ATOM 676 N N . CYS A 1 85 ? -8.093 5.071 -3.789 1.00 81.62 85 CYS A N 1
ATOM 677 C CA . CYS A 1 85 ? -7.290 5.601 -4.890 1.00 81.62 85 CYS A CA 1
ATOM 678 C C . CYS A 1 85 ? -7.742 7.019 -5.277 1.00 81.62 85 CYS A C 1
ATOM 680 O O . CYS A 1 85 ? -8.929 7.338 -5.211 1.00 81.62 85 CYS A O 1
ATOM 682 N N . GLY A 1 86 ? -6.798 7.868 -5.696 1.00 70.62 86 GLY A N 1
ATOM 683 C CA . GLY A 1 86 ? -7.078 9.215 -6.208 1.00 70.62 86 GLY A CA 1
ATOM 684 C C . GLY A 1 86 ? -7.659 9.209 -7.630 1.00 70.62 86 GLY A C 1
ATOM 685 O O . GLY A 1 86 ? -7.368 8.327 -8.438 1.00 70.62 86 GLY A O 1
ATOM 686 N N . ASN A 1 87 ? -8.486 10.206 -7.950 1.00 61.91 87 ASN A N 1
ATOM 687 C CA . ASN A 1 87 ? -9.339 10.242 -9.144 1.00 61.91 87 ASN A CA 1
ATOM 688 C C . ASN A 1 87 ? -8.652 10.771 -10.426 1.00 61.91 87 ASN A C 1
ATOM 690 O O . ASN A 1 87 ? -9.133 11.715 -11.047 1.00 61.91 87 ASN A O 1
ATOM 694 N N . HIS A 1 88 ? -7.562 10.134 -10.858 1.00 53.50 88 HIS A N 1
ATOM 695 C CA . HIS A 1 88 ? -7.039 10.281 -12.231 1.00 53.50 88 HIS A CA 1
ATOM 696 C C . HIS A 1 88 ? -6.950 8.941 -12.987 1.00 53.50 88 HIS A C 1
ATOM 698 O O . HIS A 1 88 ? -6.401 8.885 -14.080 1.00 53.50 88 HIS A O 1
ATOM 704 N N . ASN A 1 89 ? -7.530 7.865 -12.438 1.00 49.44 89 ASN A N 1
ATOM 705 C CA . ASN A 1 89 ? -7.468 6.510 -12.999 1.00 49.44 89 ASN A CA 1
ATOM 706 C C . ASN A 1 89 ? -8.850 5.822 -13.013 1.00 49.44 89 ASN A C 1
ATOM 708 O O . ASN A 1 89 ? -9.048 4.745 -12.447 1.00 49.44 89 ASN A O 1
ATOM 712 N N . HIS A 1 90 ? -9.828 6.459 -13.673 1.00 45.72 90 HIS A N 1
ATOM 713 C CA . HIS A 1 90 ? -11.201 5.940 -13.852 1.00 45.72 90 HIS A CA 1
ATOM 714 C C . HIS A 1 90 ? -11.252 4.508 -14.418 1.00 45.72 90 HIS A C 1
ATOM 716 O O . HIS A 1 90 ? -12.181 3.758 -14.125 1.00 45.72 90 HIS A O 1
ATOM 722 N N . SER A 1 91 ? -10.245 4.094 -15.191 1.00 51.78 91 SER A N 1
ATOM 723 C CA . SER A 1 91 ? -10.174 2.765 -15.810 1.00 51.78 91 SER A CA 1
ATOM 724 C C . SER A 1 91 ? -9.737 1.637 -14.863 1.00 51.78 91 SER A C 1
ATOM 726 O O . SER A 1 91 ? -9.987 0.472 -15.172 1.00 51.78 91 SER A O 1
ATOM 728 N N . LEU A 1 92 ? -9.113 1.939 -13.716 1.00 50.09 92 LEU A N 1
ATOM 729 C CA . LEU A 1 92 ? -8.527 0.920 -12.830 1.00 50.09 92 LEU A CA 1
ATOM 730 C C . LEU A 1 92 ? -9.461 0.471 -11.704 1.00 50.09 92 LEU A C 1
ATOM 732 O O . LEU A 1 92 ? -9.441 -0.693 -11.300 1.00 50.09 92 LEU A O 1
ATOM 736 N N . PHE A 1 93 ? -10.298 1.378 -11.196 1.00 50.34 93 PHE A N 1
ATOM 737 C CA . PHE A 1 93 ? -11.144 1.088 -10.039 1.00 50.34 93 PHE A CA 1
ATOM 738 C C . PHE A 1 93 ? -12.286 0.121 -10.377 1.00 50.34 93 PHE A C 1
ATOM 740 O O . PHE A 1 93 ? -12.567 -0.779 -9.590 1.00 50.34 93 PHE A O 1
ATOM 747 N N . SER A 1 94 ? -12.868 0.214 -11.580 1.00 47.25 94 SER A N 1
ATOM 748 C CA . SER A 1 94 ? -14.024 -0.598 -12.005 1.00 47.25 94 SER A CA 1
ATOM 749 C C . SER A 1 94 ? -13.802 -2.118 -11.921 1.00 47.25 94 SER A C 1
ATOM 751 O O . SER A 1 94 ? -14.760 -2.869 -11.736 1.00 47.25 94 SER A O 1
ATOM 753 N N . ARG A 1 95 ? -12.548 -2.592 -11.996 1.00 46.31 95 ARG A N 1
ATOM 754 C CA . ARG A 1 95 ? -12.198 -4.022 -11.883 1.00 46.31 95 ARG A CA 1
ATOM 755 C C . ARG A 1 95 ? -11.870 -4.463 -10.451 1.00 46.31 95 ARG A C 1
ATOM 757 O O . ARG A 1 95 ? -12.032 -5.642 -10.133 1.00 46.31 95 ARG A O 1
ATOM 764 N N . ALA A 1 96 ? -11.443 -3.546 -9.581 1.00 47.72 96 ALA A N 1
ATOM 765 C CA . ALA A 1 96 ? -11.077 -3.846 -8.194 1.00 47.72 96 ALA A CA 1
ATOM 766 C C . ALA A 1 96 ? -12.294 -3.864 -7.248 1.00 47.72 96 ALA A C 1
ATOM 768 O O . ALA A 1 96 ? -12.337 -4.675 -6.318 1.00 47.72 96 ALA A O 1
ATOM 769 N N . THR A 1 97 ? -13.322 -3.046 -7.515 1.00 44.72 97 THR A N 1
ATOM 770 C CA . THR A 1 97 ? -14.499 -2.898 -6.632 1.00 44.72 97 THR A CA 1
ATOM 771 C C . THR A 1 97 ? -15.328 -4.184 -6.491 1.00 44.72 97 THR A C 1
ATOM 773 O O . THR A 1 97 ? -16.034 -4.356 -5.505 1.00 44.72 97 THR A O 1
ATOM 776 N N . CYS A 1 98 ? -15.200 -5.148 -7.410 1.00 41.19 98 CYS A N 1
ATOM 777 C CA . CYS A 1 98 ? -15.978 -6.394 -7.375 1.00 41.19 98 CYS A CA 1
ATOM 778 C C . CYS A 1 98 ? -15.422 -7.470 -6.405 1.00 41.19 98 CYS A C 1
ATOM 780 O O . CYS A 1 98 ? -16.061 -8.501 -6.198 1.00 41.19 98 CYS A O 1
ATOM 782 N N . SER A 1 99 ? -14.249 -7.265 -5.786 1.00 40.00 99 SER A N 1
ATOM 783 C CA . SER A 1 99 ? -13.649 -8.278 -4.888 1.00 40.00 99 SER A CA 1
ATOM 784 C C . SER A 1 99 ? -13.866 -8.009 -3.392 1.00 40.00 99 SER A C 1
ATOM 786 O O . SER A 1 99 ? -13.894 -8.962 -2.613 1.00 40.00 99 SER A O 1
ATOM 788 N N . ALA A 1 100 ? -14.067 -6.751 -2.982 1.00 38.19 100 ALA A N 1
ATOM 789 C CA . ALA A 1 100 ? -14.229 -6.384 -1.569 1.00 38.19 100 ALA A CA 1
ATOM 790 C C . ALA A 1 100 ? -15.661 -6.604 -1.029 1.00 38.19 100 ALA A C 1
ATOM 792 O O . ALA A 1 100 ? -15.845 -6.805 0.168 1.00 38.19 100 ALA A O 1
ATOM 793 N N . GLU A 1 101 ? -16.686 -6.681 -1.888 1.00 35.75 101 GLU A N 1
ATOM 794 C CA . GLU A 1 101 ? -18.067 -6.952 -1.443 1.00 35.75 101 GLU A CA 1
ATOM 795 C C . GLU A 1 101 ? -18.341 -8.423 -1.060 1.00 35.75 101 GLU A C 1
ATOM 797 O O . GLU A 1 101 ? -19.418 -8.738 -0.545 1.00 35.75 101 GLU A O 1
ATOM 802 N N . LYS A 1 102 ? -17.401 -9.358 -1.273 1.00 39.31 102 LYS A N 1
ATOM 803 C CA . LYS A 1 102 ? -17.730 -10.798 -1.305 1.00 39.31 102 LYS A CA 1
ATOM 804 C C . LYS A 1 102 ? -17.153 -11.697 -0.207 1.00 39.31 102 LYS A C 1
ATOM 806 O O . LYS A 1 102 ? -17.090 -12.903 -0.426 1.00 39.31 102 LYS A O 1
ATOM 811 N N . TYR A 1 103 ? -16.827 -11.186 0.985 1.00 39.41 103 TYR A N 1
ATOM 812 C CA . TYR A 1 103 ? -16.430 -12.065 2.110 1.00 39.41 103 TYR A CA 1
ATOM 813 C C . TYR A 1 103 ? -17.206 -11.891 3.424 1.00 39.41 103 TYR A C 1
ATOM 815 O O . TYR A 1 103 ? -17.008 -12.656 4.367 1.00 39.41 103 TYR A O 1
ATOM 823 N N . ARG A 1 104 ? -18.229 -11.028 3.471 1.00 39.03 104 ARG A N 1
ATOM 824 C CA . ARG A 1 104 ? -19.114 -10.876 4.645 1.00 39.03 104 ARG A CA 1
ATOM 825 C C . ARG A 1 104 ? -20.260 -11.907 4.712 1.00 39.03 104 ARG A C 1
ATOM 827 O O . ARG A 1 104 ? -21.370 -11.574 5.124 1.00 39.03 104 ARG A O 1
ATOM 834 N N . ARG A 1 105 ? -20.030 -13.157 4.282 1.00 39.62 105 ARG A N 1
ATOM 835 C CA . ARG A 1 105 ? -21.025 -14.254 4.389 1.00 39.62 105 ARG A CA 1
ATOM 836 C C . ARG A 1 105 ? -20.497 -15.617 4.864 1.00 39.62 105 ARG A C 1
ATOM 838 O O . ARG A 1 105 ? -21.301 -16.536 4.949 1.00 39.62 105 ARG A O 1
ATOM 845 N N . GLN A 1 106 ? -19.225 -15.767 5.246 1.00 44.28 106 GLN A N 1
ATOM 846 C CA . GLN A 1 106 ? -18.696 -17.066 5.723 1.00 44.28 106 GLN A CA 1
ATOM 847 C C . GLN A 1 106 ? -18.288 -17.131 7.208 1.00 44.28 106 GLN A C 1
ATOM 849 O O . GLN A 1 106 ? -17.689 -18.110 7.623 1.00 44.28 106 GLN A O 1
ATOM 854 N N . LEU A 1 107 ? -18.683 -16.159 8.037 1.00 41.09 107 LEU A N 1
ATOM 855 C CA . LEU A 1 107 ? -18.516 -16.215 9.507 1.00 41.09 107 LEU A CA 1
ATOM 856 C C . LEU A 1 107 ? -19.853 -16.250 10.272 1.00 41.09 107 LEU A C 1
ATOM 858 O O . LEU A 1 107 ? -19.944 -15.863 11.432 1.00 41.09 107 LEU A O 1
ATOM 862 N N . ARG A 1 108 ? -20.913 -16.726 9.611 1.00 41.59 108 ARG A N 1
ATOM 863 C CA . ARG A 1 108 ? -22.177 -17.136 10.246 1.00 41.59 108 ARG A CA 1
ATOM 864 C C . ARG A 1 108 ? -22.569 -18.530 9.755 1.00 41.59 108 ARG A C 1
ATOM 866 O O . ARG A 1 108 ? -23.562 -18.670 9.042 1.00 41.59 108 ARG A O 1
ATOM 873 N N . ARG A 1 109 ? -21.767 -19.533 10.097 1.00 41.16 109 ARG A N 1
ATOM 874 C CA . ARG A 1 109 ? -22.215 -20.908 10.338 1.00 41.16 109 ARG A CA 1
ATOM 875 C C . ARG A 1 109 ? -21.366 -21.489 11.450 1.00 41.16 109 ARG A C 1
ATOM 877 O O . ARG A 1 109 ? -20.149 -21.213 11.420 1.00 41.16 109 ARG A O 1
#

InterPro domains:
  IPR006015 Universal stress protein A family [PIRSF006276] (2-102)
  IPR006016 UspA [PF00582] (3-96)
  IPR014729 Rossmann-like alpha/beta/alpha sandwich fold [G3DSA:3.40.50.620] (1-108)

Radius of gyration: 17.08 Å; chains: 1; bounding box: 46×34×42 Å

Foldseek 3Di:
DVPCVVVVHAAAEEDEQDDPVPDDPVCVVVVVVVSVVSVVVVVVVVVVCCVPVPHDHPYYYYDYDDPLVVLVVCCVVVVDLDDDDDPPCPPRVVSVVVPNVPDPPPPPD